Protein AF-A0A2N0S9B8-F1 (afdb_monomer_lite)

pLDDT: mean 93.93, std 5.15, range [66.81, 98.25]

Secondary structure (DSSP, 8-state):
---S-GGG------GGGEEEEEEEEESSSEEEEEEESS-SEEEEETTTTEEEE---EE-

Structure (mmCIF, N/CA/C/O backbone):
data_AF-A0A2N0S9B8-F1
#
_entry.id   AF-A0A2N0S9B8-F1
#
loop_
_atom_site.group_PDB
_atom_site.id
_atom_site.type_symbol
_atom_site.label_atom_id
_atom_site.label_alt_id
_atom_site.label_comp_id
_atom_site.label_asym_id
_atom_site.label_entity_id
_atom_site.label_seq_id
_atom_site.pdbx_PDB_ins_code
_atom_site.Cartn_x
_atom_site.Cartn_y
_atom_site.Cartn_z
_atom_site.occupancy
_atom_site.B_iso_or_equiv
_atom_site.auth_seq_id
_atom_site.auth_comp_id
_atom_site.auth_asym_id
_atom_site.auth_atom_id
_atom_site.pdbx_PDB_model_num
ATOM 1 N N . MET A 1 1 ? 19.748 2.460 -4.062 1.00 66.81 1 MET A N 1
ATOM 2 C CA . MET A 1 1 ? 19.814 1.353 -3.088 1.00 66.81 1 MET A CA 1
ATOM 3 C C . MET A 1 1 ? 19.336 0.102 -3.796 1.00 66.81 1 MET A C 1
ATOM 5 O O . MET A 1 1 ? 18.168 0.040 -4.154 1.00 66.81 1 MET A O 1
ATOM 9 N N . GLU A 1 2 ? 20.236 -0.834 -4.073 1.00 78.19 2 GLU A N 1
ATOM 10 C CA . GLU A 1 2 ? 19.861 -2.159 -4.570 1.00 78.19 2 GLU A CA 1
ATOM 11 C C . GLU A 1 2 ? 19.360 -3.000 -3.386 1.00 78.19 2 GLU A C 1
ATOM 13 O O . GLU A 1 2 ? 19.923 -2.925 -2.294 1.00 78.19 2 GLU A O 1
ATOM 18 N N . THR A 1 3 ? 18.267 -3.747 -3.562 1.00 82.12 3 THR A N 1
ATOM 19 C CA . THR A 1 3 ? 17.740 -4.649 -2.529 1.00 82.12 3 THR A CA 1
ATOM 20 C C . THR A 1 3 ? 17.236 -5.941 -3.151 1.00 82.12 3 THR A C 1
ATOM 22 O O . THR A 1 3 ? 16.564 -5.936 -4.182 1.00 82.12 3 THR A O 1
ATOM 25 N N . PHE A 1 4 ? 17.525 -7.049 -2.478 1.00 83.00 4 PHE A N 1
ATOM 26 C CA . PHE A 1 4 ? 17.001 -8.369 -2.819 1.00 83.00 4 PHE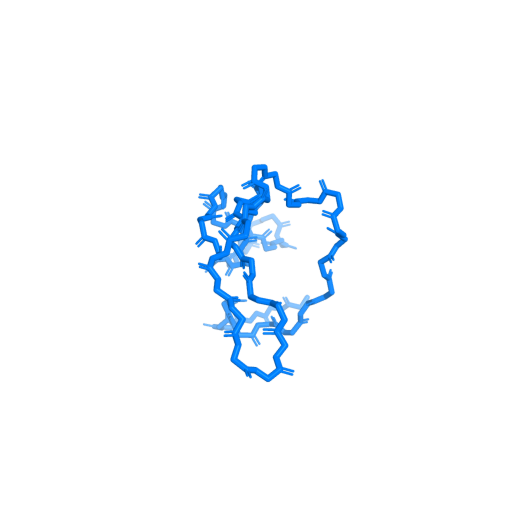 A CA 1
ATOM 27 C C . PHE A 1 4 ? 15.594 -8.607 -2.250 1.00 83.00 4 PHE A C 1
ATOM 29 O O . PHE A 1 4 ? 14.949 -9.588 -2.607 1.00 83.00 4 PHE A O 1
ATOM 36 N N . ALA A 1 5 ? 15.096 -7.703 -1.396 1.00 90.81 5 ALA A N 1
ATOM 37 C CA . ALA A 1 5 ? 13.751 -7.759 -0.826 1.00 90.81 5 ALA A CA 1
ATOM 38 C C . ALA A 1 5 ? 13.037 -6.391 -0.913 1.00 90.81 5 ALA A C 1
ATOM 40 O O . ALA A 1 5 ? 12.883 -5.711 0.105 1.00 90.81 5 ALA A O 1
ATOM 41 N N . PRO A 1 6 ? 12.588 -5.970 -2.112 1.00 91.75 6 PRO A N 1
ATOM 42 C CA . PRO A 1 6 ? 11.867 -4.708 -2.320 1.00 91.75 6 PRO A CA 1
ATOM 43 C C . PRO A 1 6 ? 10.647 -4.537 -1.409 1.00 91.75 6 PRO A C 1
ATOM 45 O O . PRO A 1 6 ? 10.450 -3.466 -0.846 1.00 91.75 6 PRO A O 1
ATOM 48 N N . THR A 1 7 ? 9.896 -5.615 -1.173 1.00 90.25 7 THR A N 1
ATOM 49 C CA . THR A 1 7 ? 8.691 -5.630 -0.327 1.00 90.25 7 THR A CA 1
ATOM 50 C C . THR A 1 7 ? 8.962 -5.433 1.167 1.00 90.25 7 THR A C 1
ATOM 52 O O . THR A 1 7 ? 8.021 -5.275 1.937 1.00 90.25 7 THR A O 1
ATOM 55 N N . ARG A 1 8 ? 10.231 -5.452 1.603 1.00 91.56 8 ARG A N 1
ATOM 56 C CA . ARG A 1 8 ? 10.638 -5.263 3.010 1.00 91.56 8 ARG A CA 1
ATOM 57 C C . ARG A 1 8 ? 11.228 -3.881 3.291 1.00 91.56 8 ARG A C 1
ATOM 59 O O . ARG A 1 8 ? 11.774 -3.656 4.368 1.00 91.56 8 ARG A O 1
ATOM 66 N N . ILE A 1 9 ? 11.164 -2.967 2.328 1.00 93.00 9 ILE A N 1
ATOM 67 C CA . ILE A 1 9 ? 11.588 -1.585 2.539 1.00 93.00 9 ILE A CA 1
ATOM 68 C C . ILE A 1 9 ? 10.566 -0.889 3.442 1.00 93.00 9 ILE A C 1
ATOM 70 O O . ILE A 1 9 ? 9.377 -0.871 3.138 1.00 93.00 9 ILE A O 1
ATOM 74 N N . ILE A 1 10 ? 11.044 -0.283 4.529 1.00 92.75 10 ILE A N 1
ATOM 75 C CA . ILE A 1 10 ? 10.231 0.607 5.360 1.00 92.75 10 ILE A CA 1
ATOM 76 C C . ILE A 1 10 ? 9.997 1.897 4.576 1.00 92.75 10 ILE A C 1
ATOM 78 O O . ILE A 1 10 ? 10.952 2.561 4.169 1.00 92.75 10 ILE A O 1
ATOM 82 N N . GLU A 1 11 ? 8.733 2.258 4.371 1.00 93.44 11 GLU A N 1
ATOM 83 C CA . GLU A 1 11 ? 8.355 3.467 3.646 1.00 93.44 11 GLU A CA 1
ATOM 84 C C . GLU A 1 11 ? 7.257 4.257 4.362 1.00 93.44 11 GLU A C 1
ATOM 86 O O . GLU A 1 11 ? 6.359 3.694 4.985 1.00 93.44 11 GLU A O 1
ATOM 91 N N . TRP A 1 12 ? 7.332 5.584 4.249 1.00 94.69 12 TRP A N 1
ATOM 92 C CA . TRP A 1 12 ? 6.269 6.496 4.662 1.00 94.69 12 TRP A CA 1
ATOM 93 C C . TRP A 1 12 ? 5.337 6.746 3.480 1.00 94.69 12 TRP A C 1
ATOM 95 O O . TRP A 1 12 ? 5.786 7.190 2.422 1.00 94.69 12 TRP A O 1
ATOM 105 N N . ILE 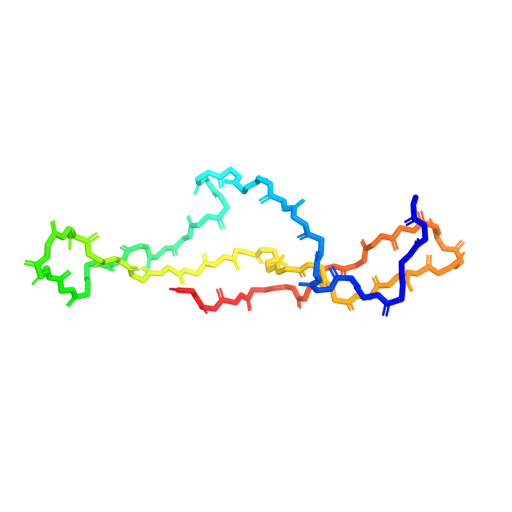A 1 13 ? 4.042 6.484 3.662 1.00 94.81 13 ILE A N 1
ATOM 106 C CA . ILE A 1 13 ? 3.039 6.620 2.602 1.00 94.81 13 ILE A CA 1
ATOM 107 C C . ILE A 1 13 ? 2.200 7.874 2.871 1.00 94.81 13 ILE A C 1
ATOM 109 O O . ILE A 1 13 ? 1.543 7.950 3.911 1.00 94.81 13 ILE A O 1
ATOM 113 N N . PRO A 1 14 ? 2.180 8.859 1.955 1.00 95.50 14 PRO A N 1
ATOM 114 C CA . PRO A 1 14 ? 1.288 10.003 2.077 1.00 95.50 14 PRO A CA 1
ATOM 115 C C . PRO A 1 14 ? -0.173 9.552 2.104 1.00 95.50 14 PRO A C 1
ATOM 117 O O . PRO A 1 14 ? -0.593 8.758 1.263 1.00 95.50 14 PRO A O 1
ATOM 120 N N . TYR A 1 15 ? -0.973 10.115 3.012 1.00 95.44 15 TYR A N 1
ATOM 121 C CA . TYR A 1 15 ? -2.391 9.761 3.155 1.00 95.44 15 TYR A CA 1
ATOM 122 C C . TYR A 1 15 ? -3.181 9.870 1.836 1.00 95.44 15 TYR A C 1
ATOM 124 O O . TYR A 1 15 ? -4.026 9.032 1.534 1.00 95.44 15 TYR A O 1
ATOM 132 N N . ASN A 1 16 ? -2.842 10.849 0.991 1.00 96.12 16 ASN A N 1
ATOM 133 C CA . ASN A 1 16 ? -3.494 11.084 -0.302 1.00 96.12 16 ASN A CA 1
ATOM 134 C C . ASN A 1 16 ? -3.306 9.949 -1.332 1.00 96.12 16 ASN A C 1
ATOM 136 O O . ASN A 1 16 ? -4.003 9.934 -2.352 1.00 96.12 16 ASN A O 1
ATOM 140 N N . ASN A 1 17 ? -2.399 8.999 -1.076 1.00 96.44 17 ASN A N 1
ATOM 141 C CA . ASN A 1 17 ? -2.216 7.804 -1.904 1.00 96.44 17 ASN A CA 1
ATOM 142 C C . ASN A 1 17 ? -3.232 6.701 -1.566 1.00 96.44 17 ASN A C 1
ATOM 144 O O . ASN A 1 17 ? -3.314 5.697 -2.279 1.00 96.44 17 ASN A O 1
ATOM 148 N N . PHE A 1 18 ? -4.025 6.882 -0.509 1.00 97.62 18 PHE A N 1
ATOM 149 C CA . PHE A 1 18 ? -5.143 6.013 -0.176 1.00 97.62 18 PHE A CA 1
ATOM 150 C C . PHE A 1 18 ? -6.449 6.563 -0.757 1.00 97.62 18 PHE A C 1
ATOM 152 O O . PHE A 1 18 ? -6.766 7.750 -0.687 1.00 97.62 18 PHE A O 1
ATOM 159 N N . ARG A 1 19 ? -7.227 5.674 -1.368 1.00 97.62 19 ARG A N 1
ATOM 160 C CA . ARG A 1 19 ? -8.529 5.945 -1.986 1.00 97.62 19 ARG A CA 1
ATOM 161 C C . ARG A 1 19 ? -9.566 4.990 -1.424 1.00 97.62 19 ARG A C 1
ATOM 163 O O . ARG A 1 19 ? -9.224 3.916 -0.944 1.00 97.62 19 ARG A O 1
ATOM 170 N N . ASN A 1 20 ? -10.844 5.343 -1.553 1.00 97.31 20 ASN A N 1
ATOM 171 C CA . ASN A 1 20 ? -11.962 4.503 -1.111 1.00 97.31 20 ASN A CA 1
ATOM 172 C C . ASN A 1 20 ? -11.801 4.023 0.340 1.00 97.31 20 ASN A C 1
ATOM 174 O O . ASN A 1 20 ? -11.991 2.840 0.618 1.00 97.31 20 ASN A O 1
ATOM 178 N N . ILE A 1 21 ? -11.417 4.943 1.226 1.00 97.75 21 ILE A N 1
ATOM 179 C CA . ILE A 1 21 ? -11.236 4.674 2.651 1.00 97.75 21 ILE A CA 1
ATOM 180 C C . ILE A 1 21 ? -12.614 4.392 3.252 1.00 97.75 21 ILE A C 1
ATOM 182 O O . ILE A 1 21 ? -13.548 5.173 3.063 1.00 97.75 21 ILE A O 1
ATOM 186 N N . LYS A 1 22 ? -12.760 3.244 3.909 1.00 97.94 22 LYS A N 1
ATOM 187 C CA . LYS A 1 22 ? -14.023 2.758 4.469 1.00 97.94 22 LYS A CA 1
ATOM 188 C C . LYS A 1 22 ? -13.790 2.198 5.857 1.00 97.94 22 LYS A C 1
ATOM 190 O O . LYS A 1 22 ? -12.882 1.390 6.035 1.00 97.94 22 LYS A O 1
ATOM 195 N N . TYR A 1 23 ? -14.644 2.586 6.794 1.00 97.62 23 TYR A N 1
ATOM 196 C CA . TYR A 1 23 ? -14.683 1.995 8.125 1.00 97.62 23 TYR A CA 1
ATOM 197 C C . TYR A 1 23 ? -14.910 0.481 8.033 1.00 97.62 23 TYR A C 1
ATOM 199 O O . TYR A 1 23 ? -15.716 0.021 7.217 1.00 97.62 23 TYR A O 1
ATOM 207 N N . LEU A 1 24 ? -14.169 -0.277 8.838 1.00 96.38 24 LEU A N 1
ATOM 208 C CA . LEU A 1 24 ? -14.282 -1.727 8.940 1.00 96.38 24 LEU A CA 1
ATOM 209 C C . LEU A 1 24 ? -14.919 -2.128 10.269 1.00 96.38 24 LEU A C 1
ATOM 211 O O . LEU A 1 24 ? -15.949 -2.796 10.269 1.00 96.38 24 LEU A O 1
ATOM 215 N N . THR A 1 25 ? -14.289 -1.751 11.379 1.00 97.12 25 THR A N 1
ATOM 216 C CA . THR A 1 25 ? -14.725 -2.072 12.741 1.00 97.12 25 THR A CA 1
ATOM 217 C C . THR A 1 25 ? -13.956 -1.210 13.735 1.00 97.12 25 THR A C 1
ATOM 219 O O . THR A 1 25 ? -12.951 -0.601 13.383 1.00 97.12 25 THR A O 1
ATOM 222 N N . GLU A 1 26 ? -14.389 -1.211 14.982 1.00 95.31 26 GLU A N 1
ATOM 223 C CA . GLU A 1 26 ? -13.680 -0.630 16.111 1.00 95.31 26 GLU A CA 1
ATOM 224 C C . GLU A 1 26 ? -13.565 -1.714 17.182 1.00 95.31 26 GLU A C 1
ATOM 226 O O . GLU A 1 26 ? -14.532 -2.435 17.440 1.00 95.31 26 GLU A O 1
ATOM 231 N N . ASP A 1 27 ? -12.373 -1.873 17.753 1.00 88.88 27 ASP A N 1
ATOM 232 C CA . ASP A 1 27 ? -12.156 -2.711 18.937 1.00 88.88 27 ASP A CA 1
ATOM 233 C C . ASP A 1 27 ? -11.555 -1.893 20.090 1.00 88.88 27 ASP A C 1
ATOM 235 O O . ASP A 1 27 ? -12.131 -1.751 21.162 1.00 88.88 27 ASP A O 1
ATOM 239 N N . THR A 1 28 ? -10.405 -1.303 19.820 1.00 93.19 28 THR A N 1
ATOM 240 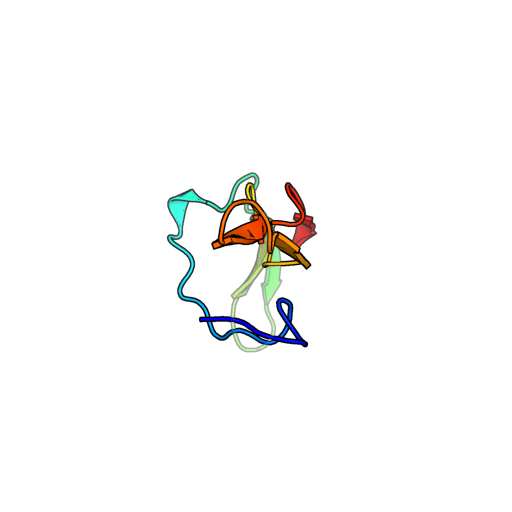C CA . THR A 1 28 ? -9.535 -0.496 20.671 1.00 93.19 28 THR A CA 1
ATOM 241 C C . THR A 1 28 ? -9.146 0.790 19.945 1.00 93.19 28 THR A C 1
ATOM 243 O O . THR A 1 28 ? -8.803 1.788 20.574 1.00 93.19 28 THR A O 1
ATOM 246 N N . SER A 1 29 ? -9.223 0.765 18.613 1.00 94.75 29 SER A N 1
ATOM 247 C CA . SER A 1 29 ? -9.144 1.908 17.715 1.00 94.75 29 SER A CA 1
ATOM 248 C C . SER A 1 29 ? -10.016 1.650 16.489 1.00 94.75 29 SER A C 1
ATOM 250 O O . SER A 1 29 ? -10.382 0.509 16.196 1.00 94.75 29 SER A O 1
ATOM 252 N N . GLU A 1 30 ? -10.354 2.714 15.770 1.00 97.19 30 GLU A N 1
ATOM 253 C CA . GLU A 1 30 ? -11.097 2.609 14.523 1.00 97.19 30 GLU A CA 1
ATOM 254 C C . GLU A 1 30 ? -10.213 2.001 13.421 1.00 97.19 30 GLU A C 1
ATOM 256 O O . GLU A 1 30 ? -9.171 2.545 13.046 1.00 97.19 30 GLU A O 1
ATOM 261 N N . ILE A 1 31 ? -10.649 0.874 12.866 1.00 96.25 31 ILE A N 1
ATOM 262 C CA . ILE A 1 31 ? -9.983 0.181 11.767 1.00 96.25 31 ILE A CA 1
ATOM 263 C C . ILE A 1 31 ? -10.676 0.557 10.459 1.00 96.25 31 ILE A C 1
ATOM 265 O O . ILE A 1 31 ? -11.896 0.445 10.317 1.00 96.25 31 ILE A O 1
ATOM 269 N N . TYR A 1 32 ? -9.879 0.941 9.465 1.00 97.00 32 TYR A N 1
ATOM 270 C CA . TYR A 1 32 ? -10.335 1.291 8.123 1.00 97.00 32 TYR A CA 1
ATOM 271 C C . TYR A 1 32 ? -9.657 0.409 7.077 1.00 97.00 32 TYR A C 1
ATOM 273 O O . TYR A 1 32 ? -8.508 0.011 7.233 1.00 97.00 32 TYR A O 1
ATOM 281 N N . THR A 1 33 ? -10.359 0.157 5.974 1.00 97.44 33 THR A N 1
ATOM 282 C CA . THR A 1 33 ? -9.769 -0.397 4.747 1.00 97.44 33 THR A CA 1
ATOM 283 C C . THR A 1 33 ? -9.645 0.689 3.694 1.00 97.44 33 THR A C 1
ATOM 285 O O . THR A 1 33 ? -10.462 1.610 3.647 1.00 97.44 33 THR A O 1
ATOM 288 N N . ALA A 1 34 ? -8.661 0.575 2.812 1.00 98.12 34 ALA A N 1
ATOM 289 C CA . ALA A 1 34 ? -8.448 1.511 1.720 1.00 98.12 34 ALA A CA 1
ATOM 290 C C . ALA A 1 34 ? -7.893 0.815 0.472 1.00 98.12 34 ALA A C 1
ATOM 292 O O . ALA A 1 34 ? -7.529 -0.357 0.467 1.00 98.12 34 ALA A O 1
ATOM 293 N N . LYS A 1 35 ? -7.829 1.549 -0.635 1.00 98.25 35 LYS A N 1
ATOM 294 C CA . LYS A 1 35 ? -7.026 1.192 -1.805 1.00 98.25 35 LYS A CA 1
ATOM 295 C C . LYS A 1 35 ? -5.797 2.082 -1.833 1.00 98.25 35 LYS A C 1
ATOM 297 O O . LYS A 1 35 ? -5.933 3.292 -1.975 1.00 98.25 35 LYS A O 1
ATOM 302 N N . TRP A 1 36 ? -4.618 1.497 -1.744 1.00 97.56 36 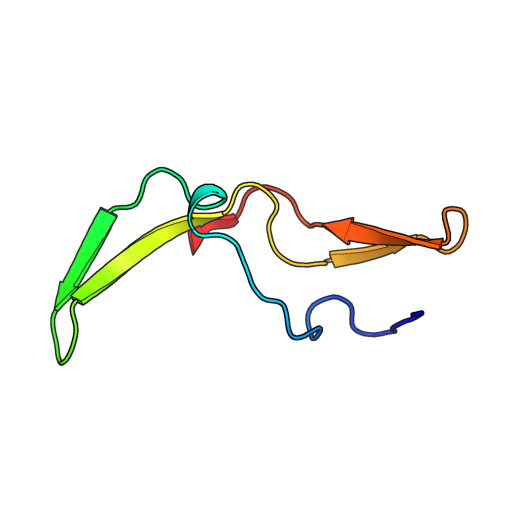TRP A N 1
ATOM 303 C CA . TRP A 1 36 ? -3.362 2.187 -1.988 1.00 97.56 36 TRP A CA 1
ATOM 304 C C . TRP A 1 36 ? -3.084 2.210 -3.489 1.00 97.56 36 TRP A C 1
ATOM 306 O O . TRP A 1 36 ? -3.000 1.151 -4.105 1.00 97.56 36 TRP A O 1
ATOM 316 N N . THR A 1 37 ? -2.980 3.396 -4.092 1.00 96.50 37 THR A N 1
ATOM 317 C CA . THR A 1 37 ? -2.880 3.552 -5.556 1.00 96.50 37 THR A CA 1
ATOM 318 C C . THR A 1 37 ? -1.629 2.928 -6.150 1.00 96.50 37 THR A C 1
ATOM 320 O O . THR A 1 37 ? -1.705 2.297 -7.203 1.00 96.50 37 THR A O 1
ATOM 323 N N . ASP A 1 38 ? -0.497 3.089 -5.470 1.00 95.38 38 ASP A N 1
ATOM 324 C CA . ASP A 1 38 ? 0.795 2.700 -6.025 1.00 95.38 38 ASP A CA 1
ATOM 325 C C . ASP A 1 38 ? 1.252 1.337 -5.507 1.00 95.38 38 ASP A C 1
ATOM 327 O O . ASP A 1 38 ? 2.039 0.670 -6.174 1.00 95.38 38 ASP A O 1
ATOM 331 N N . GLY A 1 39 ? 0.748 0.916 -4.343 1.00 95.31 39 GLY A N 1
ATOM 332 C CA . GLY A 1 39 ? 1.157 -0.319 -3.687 1.00 95.31 39 GLY A CA 1
ATOM 333 C C . GLY A 1 39 ? 2.612 -0.304 -3.202 1.00 95.31 39 GLY A C 1
ATOM 334 O O . GLY A 1 39 ? 3.360 0.661 -3.430 1.00 95.31 39 GLY A O 1
ATOM 335 N N . PRO A 1 40 ? 3.036 -1.396 -2.545 1.00 95.19 40 PRO A N 1
ATOM 336 C CA . PRO A 1 40 ? 4.396 -1.527 -2.049 1.00 95.19 40 PRO A CA 1
ATOM 337 C C . PRO A 1 40 ? 5.388 -1.677 -3.202 1.00 95.19 40 PRO A C 1
ATOM 339 O O . PRO A 1 40 ? 5.027 -1.996 -4.342 1.00 95.19 40 PRO A O 1
ATOM 342 N N . TYR A 1 41 ? 6.669 -1.485 -2.903 1.00 96.00 41 TYR A N 1
ATOM 343 C CA . TYR A 1 41 ? 7.730 -1.893 -3.818 1.00 96.00 41 TYR A CA 1
ATOM 344 C C . TYR A 1 41 ? 7.702 -3.406 -4.053 1.00 96.00 41 TYR A C 1
ATOM 346 O O . TYR A 1 41 ? 7.615 -4.193 -3.117 1.00 96.00 41 TYR A O 1
ATOM 354 N N . ASP A 1 42 ? 7.817 -3.800 -5.317 1.00 94.75 42 ASP A N 1
ATOM 355 C CA . ASP A 1 42 ? 7.714 -5.191 -5.770 1.00 94.75 42 ASP A CA 1
ATOM 356 C C . ASP A 1 42 ? 9.065 -5.708 -6.277 1.00 94.75 42 ASP A C 1
ATOM 358 O O . ASP A 1 42 ? 9.549 -6.760 -5.864 1.00 94.75 42 ASP A O 1
ATOM 362 N N . LYS A 1 43 ? 9.734 -4.923 -7.130 1.00 94.12 43 LYS A N 1
ATOM 363 C CA . LYS A 1 43 ? 10.970 -5.344 -7.806 1.00 94.12 43 LYS A CA 1
ATOM 364 C C . LYS A 1 43 ? 11.966 -4.213 -8.004 1.00 94.12 43 LYS A C 1
ATOM 366 O O . LYS A 1 43 ? 11.583 -3.070 -8.247 1.00 94.12 43 LYS A O 1
ATOM 371 N N . TRP A 1 44 ? 13.249 -4.553 -7.979 1.00 94.31 44 TRP A N 1
ATOM 372 C CA . TRP A 1 44 ? 14.326 -3.683 -8.446 1.00 94.31 44 TRP A CA 1
ATOM 373 C C . TRP A 1 44 ? 14.508 -3.839 -9.962 1.00 94.31 44 TRP A C 1
ATOM 375 O O . TRP A 1 44 ? 14.655 -4.950 -10.468 1.00 94.31 44 TRP A O 1
ATOM 385 N N . ASP A 1 45 ? 14.477 -2.733 -10.703 1.00 93.31 45 ASP A N 1
ATOM 386 C CA . ASP A 1 45 ? 14.842 -2.690 -12.120 1.00 93.31 45 ASP A CA 1
ATOM 387 C C . ASP A 1 45 ? 16.308 -2.262 -12.239 1.00 93.31 45 ASP A C 1
ATOM 389 O O . ASP A 1 45 ? 16.618 -1.076 -12.135 1.00 93.31 45 ASP A O 1
ATOM 393 N N . SER A 1 46 ? 17.208 -3.222 -12.468 1.00 92.31 46 SER A N 1
ATOM 394 C CA . SER A 1 46 ? 18.652 -2.968 -12.553 1.00 92.31 46 SER A CA 1
ATOM 395 C C . SER A 1 46 ? 19.054 -2.116 -13.757 1.00 92.31 46 SER A C 1
ATOM 397 O O . SER A 1 46 ? 20.026 -1.371 -13.674 1.00 92.31 46 SER A O 1
ATOM 399 N N . LYS A 1 47 ? 18.290 -2.164 -14.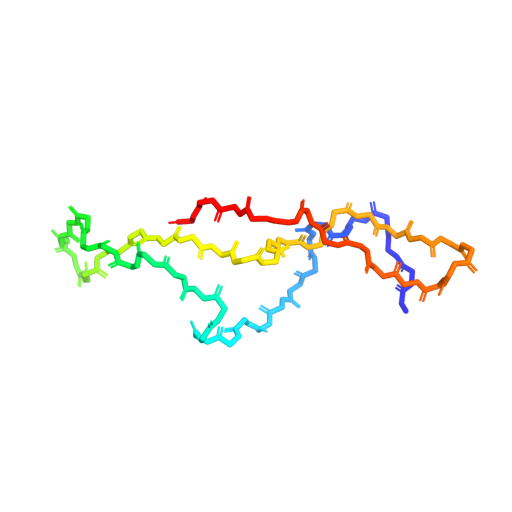858 1.00 95.00 47 LYS A N 1
ATOM 400 C CA . LYS A 1 47 ? 18.569 -1.363 -16.061 1.00 95.00 47 LYS A CA 1
ATOM 401 C C . LYS A 1 47 ? 18.263 0.109 -15.828 1.00 95.00 47 LYS A C 1
ATOM 403 O O . LYS A 1 47 ? 19.002 0.972 -16.284 1.00 95.00 47 LYS A O 1
ATOM 408 N N . LYS A 1 48 ? 17.154 0.387 -15.141 1.00 95.25 48 LYS A N 1
ATOM 409 C CA . LYS A 1 48 ? 16.712 1.752 -14.822 1.00 95.25 48 LYS A CA 1
ATOM 410 C C . LYS A 1 48 ? 17.215 2.248 -13.464 1.00 95.25 48 LYS A C 1
ATOM 412 O O . LYS A 1 48 ? 16.970 3.399 -13.128 1.00 95.25 48 LYS A O 1
ATOM 417 N N . GLN A 1 49 ? 17.866 1.375 -12.695 1.00 92.56 49 GLN A N 1
ATOM 418 C CA . GLN A 1 49 ? 18.313 1.611 -11.322 1.00 92.56 49 GLN A CA 1
ATOM 419 C C . GLN A 1 49 ? 17.213 2.208 -10.429 1.00 92.56 49 GLN A C 1
ATOM 421 O O . GLN A 1 49 ? 17.435 3.166 -9.690 1.00 92.56 49 GLN A O 1
ATOM 426 N N . GLN A 1 50 ? 16.008 1.635 -10.499 1.00 94.75 50 GLN A N 1
ATOM 427 C CA . GLN A 1 50 ? 14.849 2.118 -9.744 1.00 94.75 50 GLN A CA 1
ATOM 428 C C . GLN A 1 50 ? 13.975 0.975 -9.228 1.00 94.75 50 GLN A C 1
ATOM 430 O O . GLN A 1 50 ? 13.890 -0.094 -9.836 1.00 94.75 50 GLN A O 1
ATOM 435 N N . LEU A 1 51 ? 13.261 1.225 -8.132 1.00 94.56 51 LEU A N 1
ATOM 436 C CA . LEU A 1 51 ? 12.239 0.31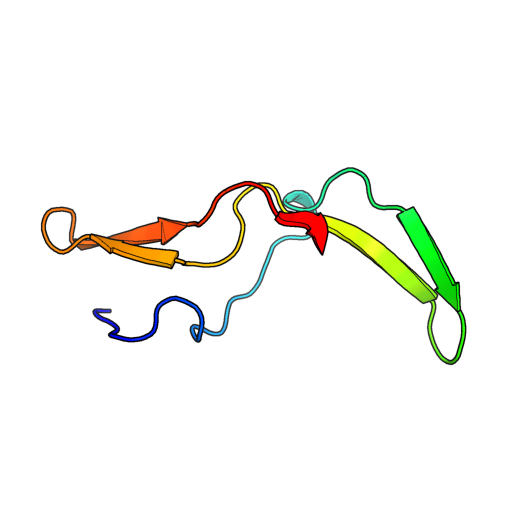1 -7.633 1.00 94.56 51 LEU A CA 1
ATOM 437 C C . LEU A 1 51 ? 10.946 0.485 -8.429 1.00 94.56 51 LEU A C 1
ATOM 439 O O . LEU A 1 51 ? 10.493 1.599 -8.688 1.00 94.56 51 LEU A O 1
ATOM 443 N N . LYS A 1 52 ? 10.329 -0.633 -8.794 1.00 95.62 52 LYS A N 1
ATOM 444 C CA . LYS A 1 52 ? 8.979 -0.676 -9.348 1.00 95.62 52 LYS A CA 1
ATOM 445 C C . LYS A 1 52 ? 8.009 -1.060 -8.249 1.00 95.62 52 LYS A C 1
ATOM 447 O O . LYS A 1 52 ? 8.295 -1.945 -7.442 1.00 95.62 52 LYS A O 1
ATOM 452 N N . ARG A 1 53 ? 6.861 -0.396 -8.254 1.00 96.06 53 ARG A N 1
ATOM 453 C CA . ARG A 1 53 ? 5.772 -0.682 -7.331 1.00 96.06 53 ARG A CA 1
ATOM 454 C C . ARG A 1 53 ? 4.808 -1.703 -7.922 1.00 96.06 53 ARG A C 1
ATOM 456 O O . ARG A 1 53 ? 4.737 -1.852 -9.144 1.00 96.06 53 ARG A O 1
ATOM 463 N N . PHE A 1 54 ? 4.096 -2.393 -7.042 1.00 95.06 54 PHE A N 1
ATOM 464 C CA . PHE A 1 54 ? 3.106 -3.403 -7.403 1.00 95.06 54 PHE A CA 1
ATOM 465 C C . PHE A 1 54 ? 1.915 -2.807 -8.172 1.00 95.06 54 PHE A C 1
ATOM 467 O O . PHE A 1 54 ? 1.346 -3.457 -9.048 1.00 95.06 54 PHE A O 1
ATOM 474 N N . GLY A 1 55 ? 1.570 -1.551 -7.889 1.00 94.81 55 GLY A N 1
ATOM 475 C CA . GLY A 1 55 ? 0.343 -0.916 -8.349 1.00 94.81 55 GLY A CA 1
ATOM 476 C C . GLY A 1 55 ? -0.775 -1.054 -7.319 1.00 94.81 55 GLY A C 1
ATOM 477 O O . GLY A 1 55 ? -0.542 -1.393 -6.160 1.00 94.81 55 GLY A O 1
ATOM 478 N N . MET A 1 56 ? -2.004 -0.774 -7.749 1.00 96.25 56 MET A N 1
ATOM 479 C CA . MET A 1 56 ? -3.136 -0.640 -6.837 1.00 96.25 56 MET A CA 1
ATOM 480 C C . MET A 1 56 ? -3.356 -1.897 -5.982 1.00 96.25 56 MET A C 1
ATOM 482 O O . MET A 1 56 ? -3.608 -2.979 -6.512 1.00 96.25 56 MET A O 1
ATOM 486 N N . LEU A 1 57 ? -3.356 -1.725 -4.660 1.00 96.62 57 LEU A N 1
ATOM 487 C CA . LEU A 1 57 ? -3.560 -2.792 -3.679 1.00 96.62 57 LEU A CA 1
ATOM 488 C C . LEU A 1 57 ? -4.629 -2.387 -2.659 1.00 96.62 57 LEU A C 1
ATOM 490 O O . LEU A 1 57 ? -4.701 -1.227 -2.257 1.00 96.62 57 LEU A O 1
ATOM 494 N N . ARG A 1 58 ? -5.471 -3.332 -2.229 1.00 95.81 58 ARG A N 1
ATOM 495 C CA . ARG A 1 58 ? -6.369 -3.115 -1.087 1.00 95.81 58 ARG A CA 1
ATOM 496 C C . ARG A 1 58 ? -5.592 -3.354 0.207 1.00 95.81 58 ARG A C 1
ATOM 498 O O . ARG A 1 58 ? -4.961 -4.400 0.330 1.00 95.81 58 ARG A O 1
ATOM 505 N N . VAL A 1 59 ? -5.676 -2.402 1.127 1.00 92.12 59 VAL A N 1
ATOM 506 C CA . VAL A 1 59 ? -5.053 -2.423 2.455 1.00 92.12 59 VAL A CA 1
ATOM 507 C C . VAL A 1 59 ? -6.100 -2.285 3.548 1.00 92.12 59 VAL A C 1
ATOM 509 O O . VAL A 1 59 ? -7.202 -1.757 3.250 1.00 92.12 59 VAL A O 1
#

Radius of gyration: 14.22 Å; chains: 1; bounding box: 35×20×37 Å

Foldseek 3Di:
DDDPCQQPDDDDDPPVQWAPWAFDDDDPHTDIKTKRAQAGFDDQDPVVRDTHTPGIDID

Organism: NCBI:txid588596

Sequence (59 aa):
METFAPTRIIEWIPYNNFRNIKYLTEDTSEIYTAKWTDGPYDKWDSKKQQLKRFGMLRV